Protein AF-A0AA38KTW2-F1 (afdb_monomer)

Foldseek 3Di:
DPDDCPPHDPVRVCVVVVVVLVVQQVVLLCCCPPVNVDDPVVSVVCCVVSSHPPVVSVVVVD

Solvent-accessible surface area (backbone atoms only — not comparable to full-atom values): 3790 Å² total; per-residue (Å²): 134,90,71,82,64,81,95,53,54,88,68,60,68,48,47,62,57,55,50,51,57,49,50,44,26,48,52,58,46,42,35,46,76,71,68,56,77,54,55,70,68,60,54,51,50,37,42,74,74,62,59,28,53,66,71,62,53,56,60,75,74,106

pLDDT: mean 90.02, std 7.95, range [59.75, 96.25]

Structure (mmCIF, N/CA/C/O backbone):
data_AF-A0AA38KTW2-F1
#
_entry.id   AF-A0AA38KTW2-F1
#
loop_
_atom_site.group_PDB
_atom_site.id
_atom_site.type_symbol
_atom_site.label_atom_id
_atom_site.label_alt_id
_atom_site.label_comp_id
_atom_site.label_asym_id
_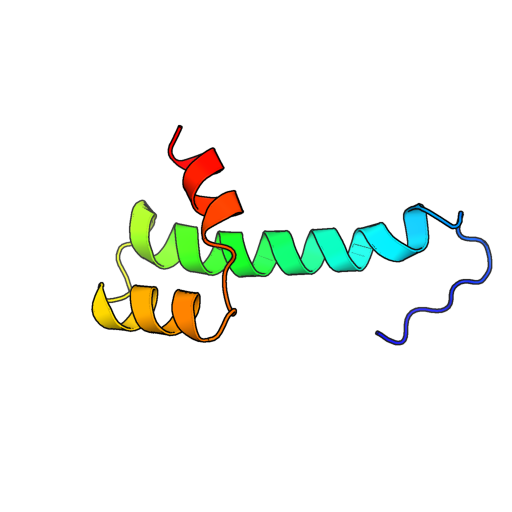atom_site.label_entity_id
_atom_site.label_seq_id
_atom_site.pdbx_PDB_ins_code
_atom_site.Cartn_x
_atom_site.Cartn_y
_atom_site.Cartn_z
_atom_site.occupancy
_atom_site.B_iso_or_equiv
_atom_site.auth_seq_id
_atom_site.auth_comp_id
_atom_site.auth_asym_id
_atom_site.auth_atom_id
_atom_site.pdbx_PDB_model_num
ATOM 1 N N . GLU A 1 1 ? 10.461 -11.493 -11.814 1.00 59.75 1 GLU A N 1
ATOM 2 C CA . GLU A 1 1 ? 11.617 -10.911 -12.529 1.00 59.75 1 GLU A CA 1
ATOM 3 C C . GLU A 1 1 ? 11.969 -11.622 -13.833 1.00 59.75 1 GLU A C 1
ATOM 5 O O . GLU A 1 1 ? 12.524 -10.969 -14.696 1.00 59.75 1 GLU A O 1
ATOM 10 N N . ASN A 1 2 ? 11.595 -12.890 -14.045 1.00 66.56 2 ASN A N 1
ATOM 11 C CA . ASN A 1 2 ? 12.057 -13.658 -15.214 1.00 66.56 2 ASN A CA 1
ATOM 12 C C . ASN A 1 2 ? 11.131 -13.584 -16.448 1.00 66.56 2 ASN A C 1
ATOM 14 O O . ASN A 1 2 ? 10.933 -14.592 -17.119 1.00 66.56 2 ASN A O 1
ATOM 18 N N . GLU A 1 3 ? 10.527 -12.427 -16.744 1.00 72.06 3 GLU A N 1
ATOM 19 C CA . GLU A 1 3 ? 9.804 -12.260 -18.017 1.00 72.06 3 GLU A CA 1
ATOM 20 C C . GLU A 1 3 ? 10.792 -11.847 -19.111 1.00 72.06 3 GLU A C 1
ATOM 22 O O . GLU A 1 3 ? 11.552 -10.896 -18.938 1.00 72.06 3 GLU A O 1
ATOM 27 N N . THR A 1 4 ? 10.780 -12.547 -20.245 1.00 73.62 4 THR A N 1
ATOM 28 C CA . THR A 1 4 ? 11.650 -12.212 -21.372 1.00 73.62 4 THR A CA 1
ATOM 29 C C . THR A 1 4 ? 11.285 -10.839 -21.944 1.00 73.62 4 THR A C 1
ATOM 31 O O . THR A 1 4 ? 10.115 -10.449 -22.046 1.00 73.62 4 THR A O 1
ATOM 34 N N . HIS A 1 5 ? 12.323 -10.076 -22.285 1.00 71.56 5 HIS A N 1
ATOM 35 C CA . HIS A 1 5 ? 12.214 -8.721 -22.831 1.00 71.56 5 HIS A CA 1
ATOM 36 C C . HIS A 1 5 ? 12.064 -8.704 -24.364 1.00 71.56 5 HIS A C 1
ATOM 38 O O . HIS A 1 5 ? 11.903 -7.633 -24.948 1.00 71.56 5 HIS A O 1
ATOM 44 N N . GLU A 1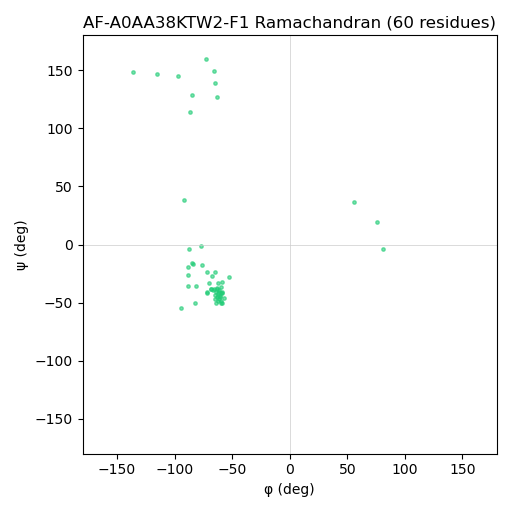 6 ? 12.120 -9.866 -25.025 1.00 75.69 6 GLU A N 1
ATOM 45 C CA . GLU A 1 6 ? 12.032 -9.969 -26.484 1.00 75.69 6 GLU A CA 1
ATOM 46 C C . GLU A 1 6 ? 10.674 -9.477 -27.001 1.00 75.69 6 GLU A C 1
ATOM 48 O O . GLU A 1 6 ? 9.614 -9.886 -26.532 1.00 75.69 6 GLU A O 1
ATOM 53 N N . GLY A 1 7 ? 10.715 -8.549 -27.961 1.00 80.56 7 GLY A N 1
ATOM 54 C CA . GLY A 1 7 ? 9.526 -7.976 -28.598 1.00 80.56 7 GLY A CA 1
ATOM 55 C C . GLY A 1 7 ? 8.818 -6.862 -27.817 1.00 80.56 7 GLY A C 1
ATOM 56 O O . GLY A 1 7 ? 7.878 -6.275 -28.349 1.00 80.56 7 GLY A O 1
ATOM 57 N N . LYS A 1 8 ? 9.258 -6.522 -26.597 1.00 81.88 8 LYS A N 1
ATOM 58 C CA . LYS A 1 8 ? 8.653 -5.448 -25.787 1.00 81.88 8 LYS A CA 1
ATOM 59 C C . LYS A 1 8 ? 9.418 -4.136 -25.920 1.00 81.88 8 LYS A C 1
ATOM 61 O O . LYS A 1 8 ? 10.649 -4.110 -25.979 1.00 81.88 8 LYS A O 1
ATOM 66 N N . ARG A 1 9 ? 8.702 -3.009 -25.893 1.00 84.25 9 ARG A N 1
ATOM 67 C CA . ARG A 1 9 ? 9.336 -1.687 -25.779 1.00 84.25 9 ARG A CA 1
ATOM 68 C C . ARG A 1 9 ? 10.023 -1.561 -24.417 1.00 84.25 9 ARG A C 1
ATOM 70 O O . ARG A 1 9 ? 9.532 -2.080 -23.418 1.00 84.25 9 ARG A O 1
ATOM 77 N N . LYS A 1 10 ? 11.111 -0.784 -24.349 1.00 79.12 10 LYS A N 1
ATOM 78 C CA . LYS A 1 10 ? 11.874 -0.544 -23.101 1.00 79.12 10 LYS A CA 1
ATOM 79 C C . LYS A 1 10 ? 11.011 -0.059 -21.923 1.00 79.12 10 LYS A C 1
ATOM 81 O O . LYS A 1 10 ? 11.367 -0.274 -20.772 1.00 79.12 10 LYS A O 1
ATOM 86 N N . CYS A 1 11 ? 9.899 0.625 -22.192 1.00 85.50 11 CYS A N 1
ATOM 87 C CA . CYS A 1 11 ? 8.958 1.061 -21.161 1.00 85.50 11 CYS A CA 1
ATOM 88 C C . CYS A 1 11 ? 7.986 -0.051 -20.731 1.00 85.50 11 CYS A C 1
ATOM 90 O O . CYS A 1 11 ? 7.664 -0.155 -19.550 1.00 85.50 11 CYS A O 1
ATOM 92 N N . GLU A 1 12 ? 7.556 -0.904 -21.661 1.00 85.81 12 GLU A N 1
ATOM 93 C CA . GLU A 1 12 ? 6.587 -1.984 -21.428 1.00 85.81 12 GLU A CA 1
ATOM 94 C C . GLU A 1 12 ? 7.147 -3.080 -20.532 1.00 85.81 12 GLU A C 1
ATOM 96 O O . GLU A 1 12 ? 6.409 -3.727 -19.796 1.00 85.81 12 GLU A O 1
ATOM 101 N N . THR A 1 13 ? 8.464 -3.251 -20.535 1.00 86.12 13 THR A N 1
ATOM 102 C CA . THR A 1 13 ? 9.149 -4.201 -19.662 1.00 86.12 13 THR A CA 1
ATOM 103 C C . THR A 1 13 ? 9.032 -3.841 -18.180 1.00 86.12 13 THR A C 1
ATOM 105 O O . THR A 1 13 ? 9.109 -4.725 -17.335 1.00 86.12 13 THR A O 1
ATOM 108 N N . LEU A 1 14 ? 8.796 -2.565 -17.850 1.00 87.62 14 LEU A N 1
ATOM 109 C CA . LEU A 1 14 ? 8.600 -2.107 -16.470 1.00 87.62 14 LEU A CA 1
ATOM 110 C C . LEU A 1 14 ? 7.133 -2.173 -16.020 1.00 87.62 14 LEU A C 1
ATOM 112 O O . LEU A 1 14 ? 6.855 -2.172 -14.821 1.00 87.62 14 LEU A O 1
ATOM 116 N N . TRP A 1 15 ? 6.174 -2.238 -16.948 1.00 90.38 15 TRP A N 1
ATOM 117 C CA . TRP A 1 15 ? 4.747 -2.216 -16.611 1.00 90.38 15 TRP A CA 1
ATOM 118 C C . TRP A 1 15 ? 4.314 -3.361 -15.685 1.00 90.38 15 TRP A C 1
ATOM 120 O O . TRP A 1 15 ? 3.574 -3.080 -14.738 1.00 90.38 15 TRP A O 1
ATOM 130 N N . PRO A 1 16 ? 4.774 -4.619 -15.864 1.00 91.50 16 PRO A N 1
ATOM 131 C CA . PRO A 1 16 ? 4.444 -5.700 -14.939 1.00 91.50 16 PRO A CA 1
ATOM 132 C C . PRO A 1 16 ? 4.919 -5.417 -13.511 1.00 91.50 16 PRO A C 1
ATOM 134 O O . PRO A 1 16 ? 4.198 -5.706 -12.558 1.00 91.50 16 PRO A O 1
ATOM 137 N N . ILE A 1 17 ? 6.086 -4.784 -13.354 1.00 90.69 17 ILE A N 1
ATOM 138 C CA . ILE A 1 17 ? 6.644 -4.422 -12.044 1.00 90.69 17 ILE A CA 1
ATOM 139 C C . ILE A 1 17 ? 5.725 -3.413 -11.348 1.00 90.69 17 ILE A C 1
ATOM 141 O O . ILE A 1 17 ? 5.297 -3.645 -10.216 1.00 90.69 17 ILE A O 1
ATOM 145 N N . PHE A 1 18 ? 5.342 -2.337 -12.043 1.00 91.94 18 PHE A N 1
ATOM 146 C CA . PHE A 1 18 ? 4.415 -1.342 -11.497 1.00 91.94 18 PHE A CA 1
ATOM 147 C C . PHE A 1 18 ? 3.030 -1.928 -11.211 1.00 91.94 18 PHE A C 1
ATOM 149 O O . PHE A 1 18 ? 2.424 -1.602 -10.190 1.00 91.94 18 PHE A O 1
ATOM 156 N N . LYS A 1 19 ? 2.540 -2.835 -12.065 1.00 93.00 19 LYS A N 1
ATOM 157 C CA . LYS A 1 19 ? 1.269 -3.538 -11.858 1.00 93.00 19 LYS A CA 1
ATOM 158 C C . LYS A 1 19 ? 1.296 -4.371 -10.576 1.00 93.00 19 LYS A C 1
ATOM 160 O O . LYS A 1 19 ? 0.373 -4.265 -9.774 1.00 93.00 19 LYS A O 1
ATOM 165 N N . ILE A 1 20 ? 2.359 -5.144 -10.352 1.00 93.19 20 ILE A N 1
ATOM 166 C CA . ILE A 1 20 ? 2.524 -5.962 -9.143 1.00 93.19 20 ILE A CA 1
ATOM 167 C C . ILE A 1 20 ? 2.641 -5.074 -7.899 1.00 93.19 20 ILE A C 1
ATOM 169 O O . ILE A 1 20 ? 1.957 -5.322 -6.906 1.00 93.19 20 ILE A O 1
ATOM 173 N N . ALA A 1 21 ? 3.466 -4.024 -7.943 1.00 93.81 21 ALA A N 1
ATOM 174 C CA . ALA A 1 21 ? 3.635 -3.095 -6.823 1.00 93.81 21 ALA A CA 1
ATOM 175 C C . ALA A 1 21 ? 2.312 -2.404 -6.442 1.00 93.81 21 ALA A C 1
ATOM 177 O O . ALA A 1 21 ? 1.957 -2.312 -5.260 1.00 93.81 21 ALA A O 1
ATOM 178 N N . HIS A 1 22 ? 1.539 -1.991 -7.449 1.00 94.50 22 HIS A N 1
ATOM 179 C CA . HIS A 1 22 ? 0.205 -1.432 -7.265 1.00 94.50 22 HIS A CA 1
ATOM 180 C C . HIS A 1 22 ? -0.755 -2.451 -6.640 1.00 94.50 22 HIS A C 1
ATOM 182 O O . HIS A 1 22 ? -1.429 -2.134 -5.662 1.00 94.50 22 HIS A O 1
ATOM 188 N N . GLN A 1 23 ? -0.804 -3.680 -7.166 1.00 95.50 23 GLN A N 1
ATOM 189 C CA . GLN A 1 23 ? -1.683 -4.739 -6.658 1.00 95.50 23 GLN A CA 1
ATOM 190 C C . GLN A 1 23 ? -1.382 -5.096 -5.197 1.00 95.50 23 GLN A C 1
ATOM 192 O O . GLN A 1 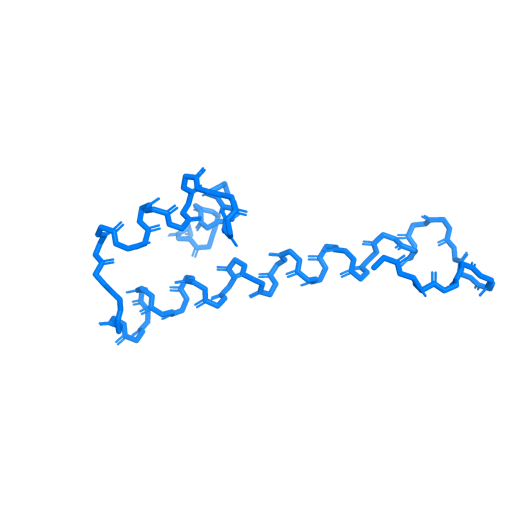23 ? -2.313 -5.187 -4.398 1.00 95.50 23 GLN A O 1
ATOM 197 N N . LYS A 1 24 ? -0.102 -5.229 -4.826 1.00 94.94 24 LYS A N 1
ATOM 198 C CA . LYS A 1 24 ? 0.321 -5.481 -3.436 1.00 94.94 24 LYS A CA 1
ATOM 199 C C . LYS A 1 24 ? -0.153 -4.378 -2.490 1.00 94.94 24 LYS A C 1
ATOM 201 O O . LYS A 1 24 ? -0.811 -4.656 -1.489 1.00 94.94 24 LYS A O 1
ATOM 206 N N . SER A 1 25 ? 0.104 -3.122 -2.855 1.00 95.75 25 SER A N 1
ATOM 207 C CA . SER A 1 25 ? -0.321 -1.969 -2.052 1.00 95.75 25 SER A CA 1
ATOM 208 C C . SER A 1 25 ? -1.846 -1.883 -1.948 1.00 95.75 25 SER A C 1
ATOM 210 O O . SER A 1 25 ? -2.381 -1.565 -0.885 1.00 95.75 25 SER A O 1
ATOM 212 N N . ARG A 1 26 ? -2.566 -2.207 -3.032 1.00 95.69 26 ARG A N 1
ATOM 213 C CA . ARG A 1 26 ?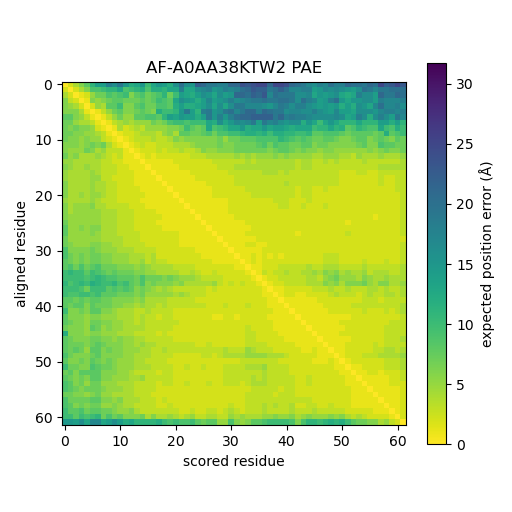 -4.031 -2.171 -3.056 1.00 95.69 26 ARG A CA 1
ATOM 214 C C . ARG A 1 26 ? -4.654 -3.244 -2.177 1.00 95.69 26 ARG A C 1
ATOM 216 O O . ARG A 1 26 ? -5.645 -2.967 -1.510 1.00 95.69 26 ARG A O 1
ATOM 223 N N . TYR A 1 27 ? -4.057 -4.430 -2.146 1.00 95.69 27 TYR A N 1
ATOM 224 C CA . TYR A 1 27 ? -4.510 -5.524 -1.299 1.00 95.69 27 TYR A CA 1
ATOM 225 C C . TYR A 1 27 ? -4.478 -5.137 0.186 1.00 95.69 27 TYR A C 1
ATOM 227 O O . TYR A 1 27 ? -5.496 -5.225 0.869 1.00 95.69 27 TYR A O 1
ATOM 235 N N . ILE A 1 28 ? -3.348 -4.607 0.662 1.00 94.88 28 ILE A N 1
ATOM 236 C CA . ILE A 1 28 ? -3.194 -4.157 2.056 1.00 94.88 28 ILE A CA 1
ATOM 237 C C . ILE A 1 28 ? -4.143 -2.990 2.369 1.00 94.88 28 ILE A C 1
ATOM 239 O O . ILE A 1 28 ? -4.772 -2.962 3.428 1.00 94.88 28 ILE A O 1
ATOM 243 N N . PHE A 1 29 ? -4.298 -2.050 1.433 1.00 95.06 29 PHE A N 1
ATOM 244 C CA . PHE A 1 29 ? -5.242 -0.943 1.574 1.00 95.06 29 PHE A CA 1
ATOM 245 C C . PHE A 1 29 ? -6.689 -1.426 1.736 1.00 95.06 29 PHE A C 1
ATOM 247 O O .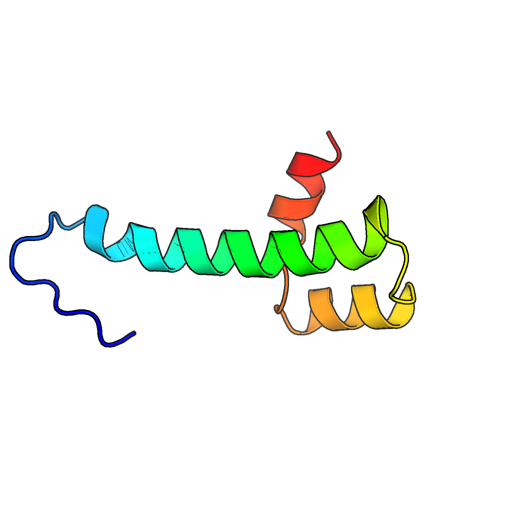 PHE A 1 29 ? -7.388 -0.977 2.644 1.00 95.06 29 PHE A O 1
ATOM 254 N N . ASP A 1 30 ? -7.141 -2.341 0.878 1.00 95.38 30 ASP A N 1
ATOM 255 C CA . ASP A 1 30 ? -8.510 -2.852 0.913 1.00 95.38 30 ASP A CA 1
ATOM 256 C C . ASP A 1 30 ? -8.774 -3.655 2.202 1.00 95.38 30 ASP A C 1
ATOM 258 O O . ASP A 1 30 ? -9.845 -3.501 2.796 1.00 95.38 30 ASP A O 1
ATOM 262 N N . LEU A 1 31 ? -7.803 -4.444 2.679 1.00 95.88 31 LEU A N 1
ATOM 263 C CA . LEU A 1 31 ? -7.913 -5.179 3.945 1.00 95.88 31 LEU A CA 1
ATOM 264 C C . LEU A 1 31 ? -8.074 -4.252 5.156 1.00 95.88 31 LEU A C 1
ATOM 266 O O . LEU A 1 31 ? -8.899 -4.535 6.023 1.00 95.88 31 LEU A O 1
ATOM 270 N N . TYR A 1 32 ? -7.335 -3.140 5.211 1.00 95.12 32 TYR A N 1
ATOM 271 C CA . TYR A 1 32 ? -7.395 -2.214 6.346 1.00 95.12 32 TYR A CA 1
ATOM 272 C C . TYR A 1 32 ? -8.568 -1.229 6.259 1.00 95.12 32 TYR A C 1
ATOM 274 O O . TYR A 1 32 ? -9.336 -1.093 7.208 1.00 95.12 32 TYR A O 1
ATOM 282 N N . TYR A 1 33 ? -8.745 -0.544 5.123 1.00 92.94 33 TYR A N 1
ATOM 283 C CA . TYR A 1 33 ? -9.714 0.553 5.010 1.00 92.94 33 TYR A CA 1
ATOM 284 C C . TYR A 1 33 ? -11.120 0.099 4.612 1.00 92.94 33 TYR A C 1
ATOM 286 O O . TYR A 1 33 ? -12.093 0.696 5.073 1.00 92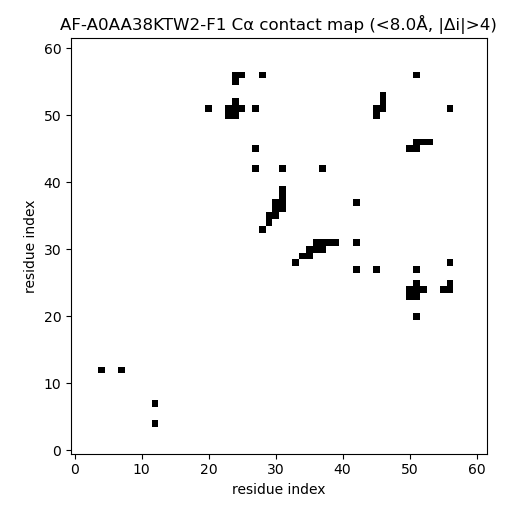.94 33 TYR A O 1
ATOM 294 N N . ARG A 1 34 ? -11.253 -0.923 3.753 1.00 91.50 34 ARG A N 1
ATOM 295 C CA . ARG A 1 34 ? -12.569 -1.375 3.264 1.00 91.50 34 ARG A CA 1
ATOM 296 C C . ARG A 1 34 ? -13.122 -2.516 4.104 1.00 91.50 34 ARG A C 1
ATOM 298 O O . ARG A 1 34 ? -14.246 -2.416 4.579 1.00 91.50 34 ARG A O 1
ATOM 305 N N . ARG A 1 35 ? -12.344 -3.590 4.261 1.00 94.00 35 ARG A N 1
ATOM 306 C CA . ARG A 1 35 ? -12.790 -4.819 4.936 1.00 94.00 35 ARG A CA 1
ATOM 307 C C . ARG A 1 35 ? -12.562 -4.796 6.447 1.00 94.00 35 ARG A C 1
ATOM 309 O O . ARG A 1 35 ? -13.322 -5.426 7.169 1.00 94.00 35 ARG A O 1
ATOM 316 N N . LYS A 1 36 ? -11.574 -4.025 6.919 1.00 93.31 36 LYS A N 1
ATOM 317 C CA . LYS A 1 36 ? -11.175 -3.913 8.335 1.00 93.31 36 LYS A CA 1
ATOM 318 C C . LYS A 1 36 ? -10.824 -5.266 8.971 1.00 93.31 36 LYS A C 1
ATOM 320 O O . LYS A 1 36 ? -11.109 -5.501 10.139 1.00 93.31 36 LYS A O 1
ATOM 325 N N . GLU A 1 37 ? -10.204 -6.149 8.192 1.00 95.12 37 GLU A N 1
ATOM 326 C CA . GLU A 1 37 ? -9.824 -7.505 8.622 1.00 95.12 37 GLU A CA 1
ATOM 327 C C . GLU A 1 37 ? -8.476 -7.541 9.359 1.00 95.12 37 GLU A C 1
ATOM 329 O O . GLU A 1 37 ? -8.172 -8.516 10.039 1.00 95.12 37 GLU A O 1
ATOM 334 N N . ILE A 1 38 ? -7.664 -6.485 9.235 1.00 95.56 38 ILE A N 1
ATOM 335 C CA . ILE A 1 38 ? -6.343 -6.393 9.867 1.00 95.56 38 ILE A CA 1
ATOM 336 C C . ILE A 1 38 ? -6.292 -5.281 10.911 1.00 95.56 38 ILE A C 1
ATOM 338 O O . ILE A 1 38 ? -6.925 -4.233 10.764 1.00 95.56 38 ILE A O 1
ATOM 342 N N . THR A 1 39 ? -5.506 -5.506 11.963 1.00 96.25 39 THR A N 1
ATOM 343 C CA . THR A 1 39 ? -5.264 -4.511 13.010 1.00 96.25 39 THR A CA 1
ATOM 344 C C . THR A 1 39 ? -4.357 -3.391 12.503 1.00 96.25 39 THR A C 1
ATOM 346 O O . THR A 1 39 ? -3.608 -3.545 11.534 1.00 96.25 39 THR A O 1
ATOM 349 N N . LYS A 1 40 ? -4.409 -2.242 13.184 1.00 94.50 40 LYS A N 1
ATOM 350 C CA . LYS A 1 40 ? -3.553 -1.091 12.875 1.00 94.50 40 LYS A CA 1
ATOM 351 C C . LYS A 1 40 ? -2.064 -1.436 12.984 1.00 94.50 40 LYS A C 1
ATOM 353 O O . LYS A 1 40 ? -1.299 -1.049 12.110 1.00 94.50 40 LYS A O 1
ATOM 358 N N . GLU A 1 41 ? -1.684 -2.200 14.004 1.00 95.19 41 GLU A N 1
ATOM 359 C CA . GLU A 1 41 ? -0.301 -2.642 14.231 1.00 95.19 41 GLU A CA 1
ATOM 360 C C . GLU A 1 41 ? 0.223 -3.476 13.057 1.00 95.19 41 GLU A C 1
ATOM 362 O O . GLU A 1 41 ? 1.308 -3.215 12.543 1.00 95.19 41 GLU A O 1
ATOM 367 N N . LEU A 1 42 ? -0.580 -4.429 12.563 1.00 95.19 42 LEU A N 1
ATOM 368 C CA . LEU A 1 42 ? -0.201 -5.251 11.413 1.00 95.19 42 LEU A CA 1
ATOM 369 C C . LEU A 1 42 ? -0.097 -4.415 10.130 1.00 9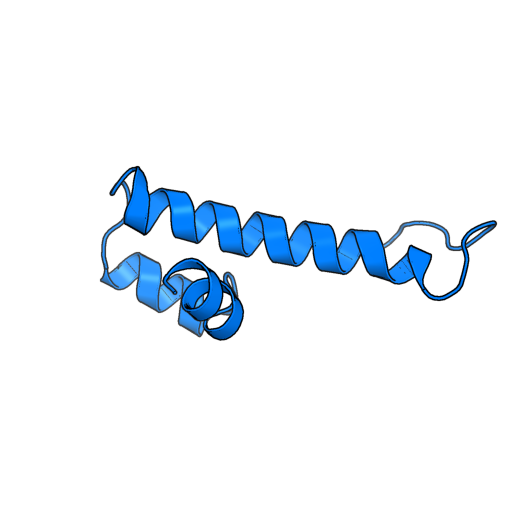5.19 42 LEU A C 1
ATOM 371 O O . LEU A 1 42 ? 0.816 -4.607 9.330 1.00 95.19 42 LEU A O 1
ATOM 375 N N . TYR A 1 43 ? -1.011 -3.463 9.942 1.00 94.75 43 TYR A N 1
ATOM 376 C CA . TYR A 1 43 ? -0.962 -2.538 8.814 1.00 94.75 43 TYR A CA 1
ATOM 377 C C . TYR A 1 43 ? 0.305 -1.665 8.837 1.00 94.75 43 TYR A C 1
ATOM 379 O O . TYR A 1 43 ? 0.962 -1.512 7.806 1.00 94.75 43 TYR A O 1
ATOM 387 N N . GLU A 1 44 ? 0.682 -1.123 9.997 1.00 95.19 44 GLU A N 1
ATOM 388 C CA . GLU A 1 44 ? 1.904 -0.326 10.161 1.00 95.19 44 GLU A CA 1
ATOM 389 C C . GLU A 1 44 ? 3.165 -1.166 9.927 1.00 95.19 44 GLU A C 1
ATOM 391 O O . GLU A 1 44 ? 4.027 -0.743 9.154 1.00 95.19 44 GLU A O 1
ATOM 396 N N . PHE A 1 45 ? 3.216 -2.392 10.454 1.00 95.75 45 PHE A N 1
ATOM 397 C CA . PHE A 1 45 ? 4.298 -3.340 10.178 1.00 95.75 45 PHE A CA 1
ATOM 39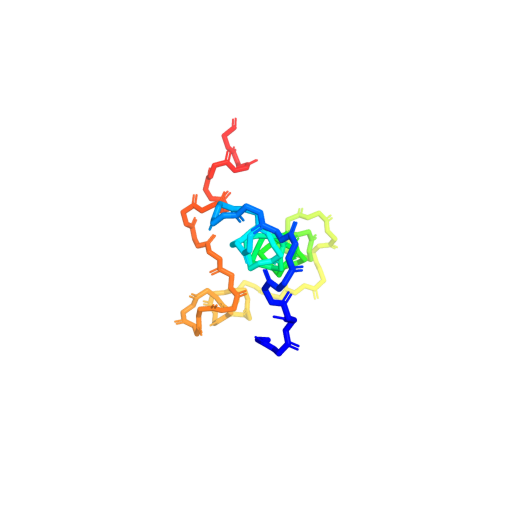8 C C . PHE A 1 45 ? 4.456 -3.617 8.674 1.00 95.75 45 PHE A C 1
ATOM 400 O O . PHE A 1 45 ? 5.564 -3.565 8.136 1.00 95.75 45 PHE A O 1
ATOM 407 N N . CYS A 1 46 ? 3.353 -3.855 7.956 1.00 94.50 46 CYS A N 1
ATOM 408 C CA . CYS A 1 46 ? 3.398 -4.073 6.510 1.00 94.50 46 CYS A CA 1
ATOM 409 C C . CYS A 1 46 ? 3.935 -2.856 5.738 1.00 94.50 46 CYS A C 1
ATOM 411 O O . CYS A 1 46 ? 4.595 -3.029 4.710 1.00 94.50 46 CYS A O 1
ATOM 413 N N . LEU A 1 47 ? 3.669 -1.637 6.213 1.00 93.56 47 LEU A N 1
ATOM 414 C CA . LEU A 1 47 ? 4.218 -0.417 5.619 1.00 93.56 47 LEU A CA 1
ATOM 415 C C . LEU A 1 47 ? 5.715 -0.256 5.903 1.00 93.56 47 LEU A C 1
ATOM 417 O O . LEU A 1 47 ? 6.450 0.167 5.016 1.00 93.56 47 LEU A O 1
ATOM 421 N N . GLU A 1 48 ? 6.170 -0.568 7.116 1.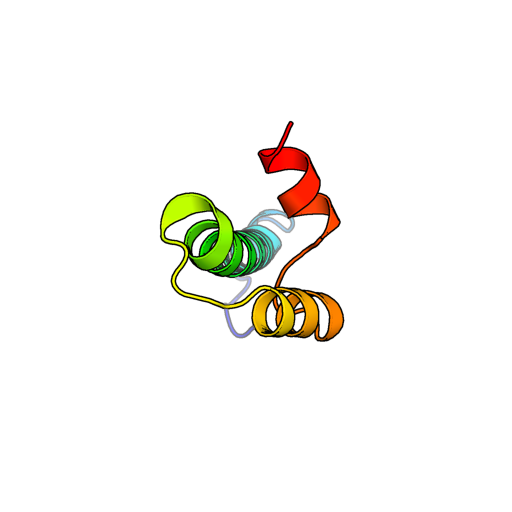00 94.69 48 GLU A N 1
ATOM 422 C CA . GLU A 1 48 ? 7.583 -0.456 7.506 1.00 94.69 48 GLU A CA 1
ATOM 423 C C . GLU A 1 48 ? 8.472 -1.472 6.789 1.00 94.69 48 GLU A C 1
ATOM 425 O O . GLU A 1 48 ? 9.565 -1.132 6.345 1.00 94.69 48 GLU A O 1
ATOM 430 N N . GLN A 1 49 ? 7.978 -2.696 6.599 1.00 94.75 49 GLN A N 1
ATOM 431 C CA . GLN A 1 49 ? 8.684 -3.745 5.858 1.00 94.75 49 GLN A CA 1
ATOM 432 C C . GLN A 1 49 ? 8.629 -3.563 4.329 1.00 94.75 49 GLN A C 1
ATOM 434 O O . GLN A 1 49 ? 9.185 -4.371 3.589 1.00 94.75 49 GLN A O 1
ATOM 439 N N . GLY A 1 50 ? 7.946 -2.527 3.828 1.00 92.00 50 GLY A N 1
ATOM 440 C CA . GLY A 1 50 ? 7.861 -2.239 2.394 1.00 92.00 50 GLY A CA 1
ATOM 441 C C . GLY A 1 50 ? 6.924 -3.162 1.606 1.00 92.00 50 GLY A C 1
ATOM 442 O O . GLY A 1 50 ? 7.022 -3.231 0.381 1.00 92.00 50 GLY A O 1
ATOM 443 N N . TYR A 1 51 ? 5.988 -3.858 2.266 1.00 92.56 51 TYR A N 1
ATOM 444 C CA . TYR A 1 51 ? 4.968 -4.662 1.575 1.00 92.56 51 TYR A CA 1
ATOM 445 C C . TYR A 1 51 ? 3.902 -3.801 0.880 1.00 92.56 51 TYR A C 1
ATOM 447 O O . TYR A 1 51 ? 3.276 -4.256 -0.081 1.00 92.56 51 TYR A O 1
ATOM 455 N N . ALA A 1 52 ? 3.708 -2.563 1.340 1.00 94.19 52 ALA A N 1
ATOM 456 C CA . ALA A 1 52 ? 2.837 -1.572 0.719 1.00 94.19 52 ALA A CA 1
ATOM 457 C C . ALA A 1 52 ? 3.497 -0.190 0.658 1.00 94.19 52 ALA A C 1
ATOM 459 O O . ALA A 1 52 ? 4.250 0.201 1.548 1.00 94.19 52 ALA A O 1
ATOM 460 N N . ASP A 1 53 ? 3.162 0.574 -0.380 1.00 94.12 53 ASP A N 1
ATOM 461 C CA . ASP A 1 53 ? 3.681 1.923 -0.583 1.00 94.12 53 ASP A CA 1
ATOM 462 C C . ASP A 1 53 ? 2.826 2.970 0.154 1.00 94.12 53 ASP A C 1
ATOM 464 O O . ASP A 1 53 ? 1.661 3.223 -0.179 1.00 94.12 53 ASP A O 1
ATOM 468 N N . ARG A 1 54 ? 3.438 3.616 1.155 1.00 93.62 54 ARG A N 1
ATOM 469 C CA . ARG A 1 54 ? 2.814 4.662 1.978 1.00 93.62 54 ARG A CA 1
ATOM 470 C C . ARG A 1 54 ? 2.391 5.881 1.153 1.00 93.62 54 ARG A C 1
ATOM 472 O O . ARG A 1 54 ? 1.319 6.436 1.399 1.00 93.62 54 ARG A O 1
ATOM 479 N N . ASN A 1 55 ? 3.201 6.291 0.178 1.00 93.25 55 ASN A N 1
ATOM 480 C CA . ASN A 1 55 ? 2.922 7.458 -0.657 1.00 93.25 55 ASN A CA 1
ATOM 481 C C . ASN A 1 55 ? 1.773 7.170 -1.623 1.00 93.25 55 ASN A C 1
ATOM 483 O O . ASN A 1 55 ? 0.884 8.007 -1.790 1.00 93.25 55 ASN A O 1
ATOM 487 N N . LEU A 1 56 ? 1.755 5.974 -2.217 1.00 93.62 56 LEU A N 1
ATOM 488 C CA . LEU A 1 56 ? 0.668 5.546 -3.096 1.00 93.62 56 LEU A CA 1
ATOM 489 C C . LEU A 1 56 ? -0.663 5.456 -2.340 1.00 93.62 56 LEU A C 1
ATOM 491 O O . LEU A 1 56 ? -1.675 5.982 -2.803 1.00 93.62 56 LEU A O 1
ATOM 495 N N . ILE A 1 57 ? -0.658 4.860 -1.146 1.00 93.19 57 ILE A N 1
ATOM 496 C CA . ILE A 1 57 ? -1.855 4.777 -0.303 1.00 93.19 57 ILE A CA 1
ATOM 497 C C . ILE A 1 57 ? -2.359 6.170 0.085 1.00 93.19 57 ILE A C 1
ATOM 499 O O . ILE A 1 57 ? -3.566 6.421 0.046 1.00 93.19 57 ILE A O 1
ATOM 503 N N . ALA A 1 58 ? -1.460 7.103 0.413 1.00 93.38 58 ALA A N 1
ATOM 504 C CA . ALA A 1 58 ? -1.844 8.480 0.712 1.00 93.38 58 ALA A CA 1
ATOM 505 C C . ALA A 1 58 ? -2.571 9.153 -0.467 1.00 93.38 58 ALA A C 1
ATOM 507 O O . ALA A 1 58 ? -3.483 9.946 -0.242 1.00 93.38 58 ALA A O 1
ATOM 508 N N . LYS A 1 59 ? -2.229 8.807 -1.718 1.00 94.06 59 LYS A N 1
ATOM 509 C CA . LYS A 1 59 ? -2.931 9.314 -2.908 1.00 94.06 59 LYS A CA 1
ATOM 510 C C . LYS A 1 59 ? -4.340 8.752 -3.071 1.00 94.06 59 LYS A C 1
ATOM 512 O O . LYS A 1 59 ? -5.189 9.485 -3.552 1.00 94.06 59 LYS A O 1
ATOM 517 N N . TRP A 1 60 ? -4.612 7.511 -2.668 1.00 91.69 60 TRP A N 1
ATOM 518 C CA . TRP A 1 60 ? -5.967 6.935 -2.746 1.00 91.69 60 TRP A CA 1
ATOM 519 C C . TRP A 1 60 ? -6.923 7.432 -1.668 1.00 91.69 60 TRP A C 1
ATOM 521 O O . TRP A 1 60 ? -8.128 7.236 -1.785 1.00 91.69 60 TRP A O 1
ATOM 531 N N . ARG A 1 61 ? -6.386 8.012 -0.595 1.00 85.19 61 ARG A N 1
ATOM 532 C CA . ARG A 1 61 ? -7.187 8.618 0.473 1.00 85.19 61 ARG A CA 1
ATOM 533 C C . ARG A 1 61 ? -7.601 10.055 0.171 1.00 85.19 61 ARG A C 1
ATOM 535 O O . ARG A 1 61 ? -8.450 10.573 0.891 1.00 85.19 61 ARG A O 1
ATOM 542 N N . LYS A 1 62 ? -6.953 10.690 -0.806 1.00 80.62 62 LYS A N 1
ATOM 543 C CA . LYS A 1 62 ? -7.328 12.012 -1.302 1.00 80.62 62 LYS A CA 1
ATOM 544 C C . LYS A 1 62 ? -8.537 11.881 -2.218 1.00 80.62 62 LYS A C 1
ATOM 546 O O . LYS A 1 62 ? -9.405 12.769 -2.115 1.00 80.62 62 LYS A O 1
#

Organism: Taxus chinensis (NCBI:txid29808)

Radius of gyration: 14.46 Å; Cα contacts (8 Å, |Δi|>4): 34; chains: 1; bounding box: 25×26×43 Å

Secondary structure (DSSP, 8-state):
-----TT--TTGGGHHHHHHHHHHHHHHHIIIIII--S-HHHHHHHHHTTSS-HHHHHHHT-

InterPro domains:
  IPR001748 Pre-mRNA-splicing factor BUD31 [PF01125] (1-62)
  IPR001748 Pre-mRNA-splicing factor BUD31 [PR00322] (15-38)
  IPR001748 Pre-mRNA-splicing factor BUD31 [PR00322] (39-62)
  IPR001748 Pre-mRNA-splicing factor BUD31 [PTHR19411] (1-62)

Sequence (62 aa):
ENETHEGKRKCETLWPIFKIAHQKSRYIFDLYYRRKEITKELYEFCLEQGYADRNLIAKWRK

Nearest PDB structures (foldseek):
  6id1-assembly1_N  TM=9.864E-01  e=2.970E-06  Homo sapiens
  9fmd-assembly1_N  TM=9.790E-01  e=3.364E-06  Homo sapiens
  8i0p-assembly1_N  TM=9.476E-01  e=1.410E-05  Homo sapiens
  8xi2-assembly1_N  TM=9.530E-01  e=5.230E-04  Chlamydomonas reinhardtii
  6j6n-assembly1_T  TM=8.656E-01  e=9.751E-04  Saccharomyces cerevisiae S288C

Mean predicted aligned error: 4.85 Å